Protein AF-A0A7C2D8J4-F1 (afdb_monomer_lite)

Secondary structure (DSSP, 8-state):
----THHHHHHHHHHHHHHHHHHHHTSPPP----EEEEPPTT--HHHHHHHHTS-HHHHHHHTHHHH-S-TT-PPTT-EEEE-

Sequence (83 aa):
MPPVEWMTALEERVSRLEERVAALEGRPTPPTAPRTYTVRPGDTLWAIGQRLGVDWRRLYEANRDTIGPDPDVIRPGQVLVVP

pLDDT: mean 73.77, std 14.27, range [47.69, 89.81]

Radius of gyration: 24.21 Å; chains: 1; bounding box: 21×52×68 Å

Foldseek 3Di:
DDDDPPVVVVVVVVVVVVVVVVVVVPPPPPPPPQDKDFAAVPDALPNVCVVVVHDSVVQCVQCCVQQDDDRRRDDGRGITGHD

Structure (mmCIF, N/CA/C/O backbone):
data_AF-A0A7C2D8J4-F1
#
_entry.id   AF-A0A7C2D8J4-F1
#
loop_
_atom_site.group_PDB
_atom_site.id
_atom_site.type_symbol
_atom_site.label_atom_id
_atom_site.label_alt_id
_atom_site.label_comp_id
_atom_site.label_asym_id
_atom_site.label_entity_id
_atom_site.label_seq_id
_atom_site.pdbx_PDB_ins_code
_atom_site.Cartn_x
_atom_site.Cartn_y
_atom_site.Cartn_z
_atom_site.occupancy
_atom_site.B_iso_or_equiv
_atom_site.auth_seq_id
_atom_site.auth_comp_id
_atom_site.auth_asym_id
_atom_site.auth_atom_id
_atom_site.pdbx_PDB_model_num
ATOM 1 N N . MET A 1 1 ? 4.378 39.476 55.677 1.00 51.22 1 MET A N 1
ATOM 2 C CA . MET A 1 1 ? 4.237 38.143 55.053 1.00 51.22 1 MET A CA 1
ATOM 3 C C . MET A 1 1 ? 3.100 38.227 54.049 1.00 51.22 1 MET A C 1
ATOM 5 O O . MET A 1 1 ? 1.987 38.481 54.491 1.00 51.22 1 MET A O 1
ATOM 9 N N . PRO A 1 2 ? 3.357 38.139 52.736 1.00 56.66 2 PRO A N 1
ATOM 10 C CA . PRO A 1 2 ? 2.283 38.050 51.749 1.00 56.66 2 PRO A CA 1
ATOM 11 C C . PRO A 1 2 ? 1.614 36.651 51.778 1.00 56.66 2 PRO A C 1
ATOM 13 O O . PRO A 1 2 ? 2.310 35.672 52.060 1.00 56.66 2 PRO A O 1
ATOM 16 N N . PRO A 1 3 ? 0.291 36.552 51.535 1.00 57.16 3 PRO A N 1
ATOM 17 C CA . PRO A 1 3 ? -0.496 35.319 51.649 1.00 57.16 3 PRO A CA 1
ATOM 18 C C . PRO A 1 3 ? -0.392 34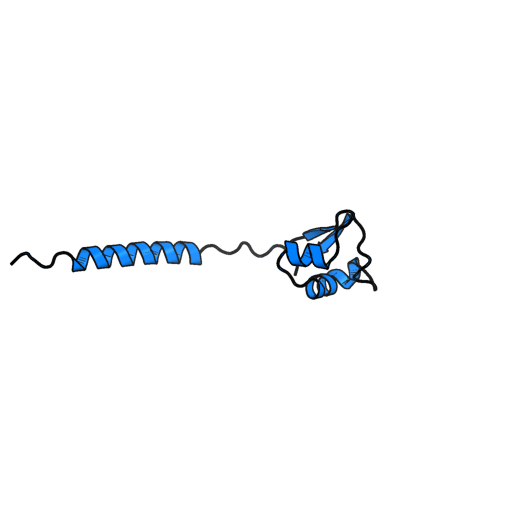.382 50.425 1.00 57.16 3 PRO A C 1
ATOM 20 O O . PRO A 1 3 ? -0.060 34.782 49.314 1.00 57.16 3 PRO A O 1
ATOM 23 N N . VAL A 1 4 ? -0.680 33.104 50.676 1.00 57.91 4 VAL A N 1
ATOM 24 C CA . VAL A 1 4 ? -0.444 31.872 49.886 1.00 57.91 4 VAL A CA 1
ATOM 25 C C . VAL A 1 4 ? -1.320 31.662 48.624 1.00 57.91 4 VAL A C 1
ATOM 27 O O . VAL A 1 4 ? -1.579 30.531 48.229 1.00 57.91 4 VAL A O 1
ATOM 30 N N . GLU A 1 5 ? -1.749 32.713 47.924 1.00 59.09 5 GLU A N 1
ATOM 31 C CA . GLU A 1 5 ? -2.708 32.605 46.794 1.00 59.09 5 GLU A CA 1
ATOM 32 C C . GLU A 1 5 ? -2.157 32.013 45.471 1.00 59.09 5 GLU A C 1
ATOM 34 O O . GLU A 1 5 ? -2.866 31.946 44.470 1.00 59.09 5 GLU A O 1
ATOM 39 N N . TRP A 1 6 ? -0.904 31.549 45.423 1.00 57.56 6 TRP A N 1
ATOM 40 C CA . TRP A 1 6 ? -0.319 30.954 44.209 1.00 57.56 6 TRP A CA 1
ATOM 41 C C . TRP A 1 6 ? -0.611 29.453 44.042 1.00 57.56 6 TRP A C 1
ATOM 43 O O . TRP A 1 6 ? -0.404 28.915 42.954 1.00 57.56 6 TRP A O 1
ATOM 53 N N . MET A 1 7 ? -1.096 28.775 45.085 1.00 52.94 7 MET A N 1
ATOM 54 C CA . MET A 1 7 ? -1.372 27.333 45.041 1.00 52.94 7 MET A CA 1
ATOM 55 C C . MET A 1 7 ? -2.690 27.029 44.306 1.00 52.94 7 MET A C 1
ATOM 57 O O . MET A 1 7 ? -2.699 26.192 43.407 1.00 52.94 7 MET A O 1
ATOM 61 N N . THR A 1 8 ? -3.746 27.814 44.544 1.00 60.50 8 THR A N 1
ATOM 62 C CA . THR A 1 8 ? -5.054 27.642 43.882 1.00 60.50 8 THR A CA 1
ATOM 63 C C . THR A 1 8 ? -5.005 27.949 42.380 1.00 60.50 8 THR A C 1
ATOM 65 O O . THR A 1 8 ? -5.560 27.218 41.562 1.00 60.50 8 THR A O 1
ATOM 68 N N . ALA A 1 9 ? -4.270 28.994 41.982 1.00 60.34 9 ALA A N 1
ATOM 69 C CA . ALA A 1 9 ? -4.133 29.371 40.573 1.00 60.34 9 ALA A CA 1
ATOM 70 C C . ALA A 1 9 ? -3.333 28.342 39.748 1.00 60.34 9 ALA A C 1
ATOM 72 O O . ALA A 1 9 ? -3.439 28.316 38.519 1.00 60.34 9 ALA A O 1
ATOM 73 N N . LEU A 1 10 ? -2.512 27.509 40.398 1.00 58.31 10 LEU A N 1
ATOM 74 C CA . LEU A 1 10 ? -1.784 26.423 39.744 1.00 58.31 10 LEU A CA 1
ATOM 75 C C . LEU A 1 10 ? -2.677 25.186 39.567 1.00 58.31 10 LEU A C 1
ATOM 77 O O . LEU A 1 10 ? -2.626 24.558 38.510 1.00 58.31 10 LEU A O 1
ATOM 81 N N . GLU A 1 11 ? -3.551 24.898 40.533 1.00 58.53 11 GLU A N 1
ATOM 82 C CA . GLU A 1 11 ? -4.530 23.805 40.454 1.00 58.53 11 GLU A CA 1
ATOM 83 C C . GLU A 1 11 ? -5.562 24.026 39.330 1.00 58.53 11 GLU A C 1
ATOM 85 O O . GLU A 1 11 ? -5.809 23.122 38.530 1.00 58.53 11 GLU A O 1
ATOM 90 N N . GLU A 1 12 ? -6.068 25.252 39.145 1.00 58.97 12 GLU A N 1
ATOM 91 C CA . GLU A 1 12 ? -6.976 25.576 38.025 1.00 58.97 12 GLU A CA 1
ATOM 92 C C . GLU A 1 12 ? -6.317 25.421 36.642 1.00 58.97 12 GLU A C 1
ATOM 94 O O . GLU A 1 12 ? -6.972 25.100 35.644 1.00 58.97 12 GLU A O 1
ATOM 99 N N . ARG A 1 13 ? -5.003 25.652 36.557 1.00 61.16 13 ARG A N 1
ATOM 100 C CA . ARG A 1 13 ? -4.247 25.558 35.298 1.00 61.16 13 ARG A CA 1
ATOM 101 C C . ARG A 1 13 ? -3.956 24.118 34.913 1.00 61.16 13 ARG A C 1
ATOM 103 O O . ARG A 1 13 ? -3.959 23.820 33.719 1.00 61.16 13 ARG A O 1
ATOM 110 N N . VAL A 1 14 ? -3.731 23.253 35.899 1.00 65.75 14 VAL A N 1
ATOM 111 C CA . VAL A 1 14 ? -3.620 21.806 35.688 1.00 65.75 14 VAL A CA 1
ATOM 112 C C . VAL A 1 14 ? -4.967 21.254 35.212 1.00 65.75 14 VAL A C 1
ATOM 114 O O . VAL A 1 14 ? -5.008 20.607 34.171 1.00 65.75 14 VAL A O 1
ATOM 117 N N . SER A 1 15 ? -6.080 21.649 35.839 1.00 58.66 15 SER A N 1
ATOM 118 C CA . SER A 1 15 ? -7.421 21.164 35.474 1.00 58.66 15 SER A CA 1
ATOM 119 C C . SER A 1 15 ? -7.855 21.563 34.049 1.00 58.66 15 SER A C 1
ATOM 121 O O . SER A 1 15 ? -8.354 20.741 33.280 1.00 58.66 15 SER A O 1
ATOM 123 N N . ARG A 1 16 ? -7.555 22.798 33.613 1.00 63.75 16 ARG A N 1
ATOM 124 C CA . ARG A 1 16 ? -7.815 23.243 32.226 1.00 63.75 16 ARG A CA 1
ATOM 125 C C . ARG A 1 16 ? -6.906 22.562 31.195 1.00 63.75 16 ARG A C 1
ATOM 127 O O . ARG A 1 16 ? -7.224 22.544 30.005 1.00 63.75 16 ARG A O 1
ATOM 134 N N . LEU A 1 17 ? -5.751 22.049 31.616 1.00 59.31 17 LEU A N 1
ATOM 135 C CA . LEU A 1 17 ? -4.856 21.296 30.743 1.00 59.31 17 LEU A CA 1
ATOM 136 C C . LEU A 1 17 ? -5.339 19.849 30.593 1.00 59.31 17 LEU A C 1
ATOM 138 O O . LEU A 1 17 ? -5.355 19.344 29.473 1.00 59.31 17 LEU A O 1
ATOM 142 N N . GLU A 1 18 ? -5.810 19.229 31.674 1.00 61.31 18 GLU A N 1
ATOM 143 C CA . GLU A 1 18 ? -6.377 17.875 31.664 1.00 61.31 18 GLU A CA 1
ATOM 144 C C . GLU A 1 18 ? -7.651 17.784 30.804 1.00 61.31 18 GLU A C 1
ATOM 146 O O . GLU A 1 18 ? -7.773 16.869 29.993 1.00 61.31 18 GLU A O 1
ATOM 151 N N . GLU A 1 19 ? -8.539 18.786 30.849 1.00 59.66 19 GLU A N 1
ATOM 152 C CA . GLU A 1 19 ? -9.741 18.836 29.992 1.00 59.66 19 GLU A CA 1
ATOM 153 C C . GLU A 1 19 ? -9.395 18.920 28.490 1.00 59.66 19 GLU A C 1
ATOM 155 O O . GLU A 1 19 ? -10.052 18.322 27.633 1.00 59.66 19 GLU A O 1
ATOM 160 N N . ARG A 1 20 ? -8.303 19.616 28.149 1.00 60.28 20 ARG A N 1
ATOM 161 C CA . ARG 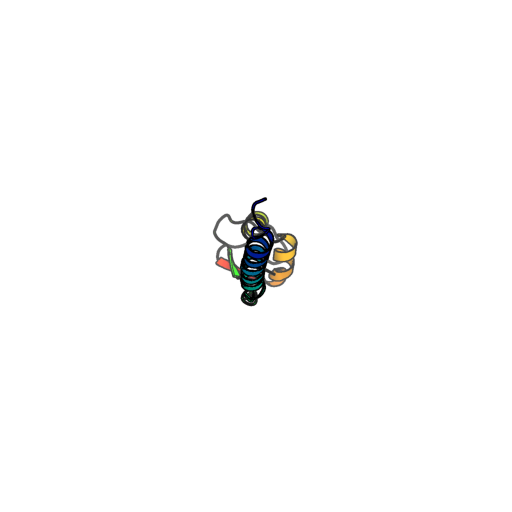A 1 20 ? -7.816 19.724 26.765 1.00 60.28 20 ARG A CA 1
ATOM 162 C C . ARG A 1 20 ? -7.127 18.453 26.283 1.00 60.28 20 ARG A C 1
ATOM 164 O O . ARG A 1 20 ? -7.166 18.182 25.084 1.00 60.28 20 ARG A O 1
ATOM 171 N N . VAL A 1 21 ? -6.506 17.697 27.185 1.00 62.81 21 VAL A N 1
ATOM 172 C CA . VAL A 1 21 ? -5.935 16.381 26.878 1.00 62.81 21 VAL A CA 1
ATOM 173 C C . VAL A 1 21 ? -7.066 15.376 26.638 1.00 62.81 21 VAL A C 1
ATOM 175 O O . VAL A 1 21 ? -7.082 14.750 25.580 1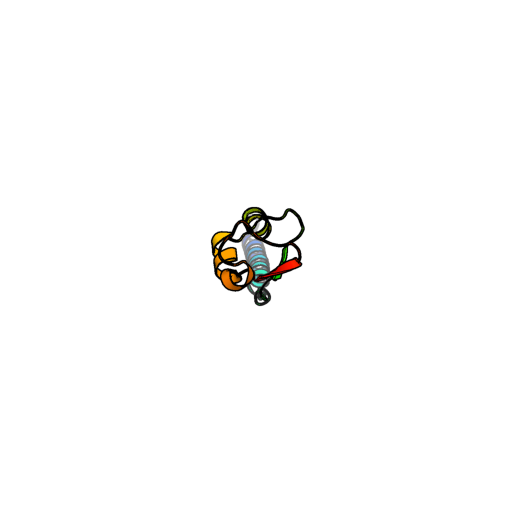.00 62.81 21 VAL A O 1
ATOM 178 N N . ALA A 1 22 ? -8.099 15.356 27.485 1.00 60.62 22 ALA A N 1
ATOM 179 C CA . ALA A 1 22 ? -9.277 14.504 27.298 1.00 60.62 22 ALA A CA 1
ATOM 180 C C . ALA A 1 22 ? -10.024 14.779 25.970 1.00 60.62 22 ALA A C 1
ATOM 182 O O . ALA A 1 22 ? -10.499 13.856 25.304 1.00 60.62 22 ALA A O 1
ATOM 183 N N . ALA A 1 23 ? -10.070 16.038 25.512 1.00 58.81 23 ALA A N 1
ATOM 184 C CA . ALA A 1 23 ? -10.648 16.403 24.212 1.00 58.81 23 ALA A CA 1
ATOM 185 C C . ALA A 1 23 ? -9.848 15.874 22.998 1.00 58.81 23 ALA A C 1
ATOM 187 O O . ALA A 1 23 ? -10.398 15.732 21.902 1.00 58.81 23 ALA A O 1
ATOM 188 N N . LEU A 1 24 ? -8.555 15.574 23.167 1.00 57.50 24 LEU A N 1
ATOM 189 C CA . LEU A 1 24 ? -7.744 14.907 22.144 1.00 57.50 24 LEU A CA 1
ATOM 190 C C . LEU A 1 24 ? -7.942 13.386 22.165 1.00 57.50 24 LEU A C 1
ATOM 192 O O . LEU A 1 24 ? -7.856 12.769 21.104 1.00 57.50 24 LEU A O 1
ATOM 196 N N . GLU A 1 25 ? -8.251 12.814 23.329 1.00 57.75 25 GLU A N 1
ATOM 197 C CA . GLU A 1 25 ? -8.456 11.374 23.549 1.00 57.75 25 GLU A CA 1
ATOM 198 C C . GLU A 1 25 ? -9.855 10.886 23.137 1.00 57.75 25 GLU A C 1
ATOM 200 O O . GLU A 1 25 ? -10.037 9.713 22.822 1.00 57.75 25 GLU A O 1
ATOM 205 N N . GLY A 1 26 ? -10.839 11.789 23.074 1.00 48.97 26 GLY A N 1
ATOM 206 C CA . GL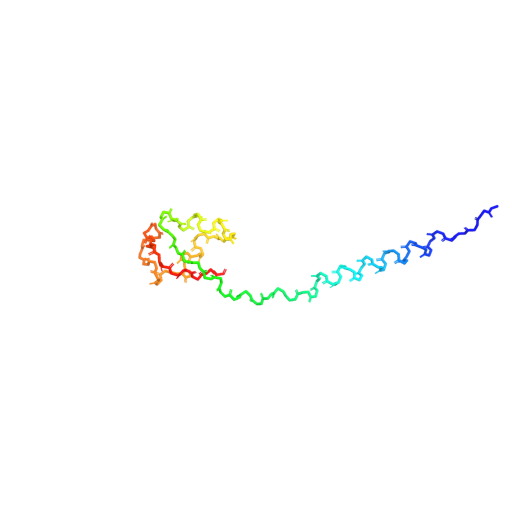Y A 1 26 ? -12.216 11.490 22.668 1.00 48.97 26 GLY A CA 1
ATOM 207 C C . GLY A 1 26 ? -12.516 11.660 21.177 1.00 48.97 26 GLY A C 1
ATOM 208 O O . GLY A 1 26 ? -13.666 11.483 20.774 1.00 48.97 26 GLY A O 1
ATOM 209 N N . ARG A 1 27 ? -11.536 12.019 20.335 1.00 51.41 27 ARG A N 1
ATOM 210 C CA . ARG A 1 27 ? -11.761 11.987 18.884 1.00 51.41 27 ARG A CA 1
ATOM 211 C C . ARG A 1 27 ? -11.745 10.523 18.459 1.00 51.41 27 ARG A C 1
ATOM 213 O O . ARG A 1 27 ? -10.661 9.941 18.483 1.00 51.41 27 ARG A O 1
ATOM 220 N N . PRO A 1 28 ? -12.880 9.924 18.043 1.00 49.44 28 PRO A N 1
ATOM 221 C CA . PRO A 1 28 ? -12.798 8.656 17.350 1.00 49.44 28 PRO A CA 1
ATOM 222 C C . PRO A 1 28 ? -11.869 8.913 16.169 1.00 49.44 28 PRO A C 1
ATOM 224 O O . PRO A 1 28 ? -12.154 9.769 15.325 1.00 49.44 28 PRO A O 1
ATOM 227 N N . THR A 1 29 ? -10.720 8.235 16.128 1.00 51.28 29 THR A N 1
ATOM 228 C CA . THR A 1 29 ? -10.062 8.016 14.848 1.00 51.28 29 THR A CA 1
ATOM 229 C C . THR A 1 29 ? -11.187 7.502 13.961 1.00 51.28 29 THR A C 1
ATOM 231 O O . THR A 1 29 ? -11.825 6.513 14.341 1.00 51.28 29 THR A O 1
ATOM 234 N N . PRO A 1 30 ? -11.567 8.228 12.887 1.00 55.47 30 PRO A N 1
ATOM 235 C CA . PRO A 1 30 ? -12.627 7.743 12.020 1.00 55.47 30 PRO A CA 1
ATOM 236 C C . PRO A 1 30 ? -12.251 6.298 11.715 1.00 55.47 30 PRO A C 1
ATOM 238 O O . PRO A 1 30 ? -11.055 6.070 11.477 1.00 55.47 30 PRO A O 1
ATOM 241 N N . PRO A 1 31 ? -13.190 5.333 11.837 1.00 47.69 31 PRO A N 1
ATOM 242 C CA . PRO A 1 31 ? -12.880 3.935 11.574 1.00 47.69 31 PRO A CA 1
ATOM 243 C C . PRO A 1 31 ? -12.075 3.950 10.293 1.00 47.69 31 PRO A C 1
ATOM 245 O O . PRO A 1 31 ? -12.513 4.621 9.354 1.00 47.69 31 PRO A O 1
ATOM 248 N N . THR A 1 32 ? -10.856 3.401 10.325 1.00 54.81 32 THR A N 1
ATOM 249 C CA . THR A 1 32 ? -9.948 3.404 9.181 1.00 54.81 32 THR A CA 1
ATOM 250 C C . THR A 1 32 ? -10.700 2.695 8.072 1.00 54.81 32 THR A C 1
ATOM 252 O O . THR A 1 32 ? -10.631 1.479 7.936 1.00 54.81 32 THR A O 1
ATOM 255 N N . ALA A 1 33 ? -11.514 3.446 7.330 1.00 53.34 33 ALA A N 1
ATOM 256 C CA . ALA A 1 33 ? -12.118 2.988 6.113 1.00 53.34 33 ALA A CA 1
ATOM 257 C C . ALA A 1 33 ? -10.921 2.492 5.317 1.00 53.34 33 ALA A C 1
ATOM 259 O O . ALA A 1 33 ? -9.909 3.211 5.311 1.00 53.34 33 ALA A O 1
ATOM 260 N N . PRO A 1 34 ? -10.985 1.271 4.759 1.00 57.59 34 PRO A N 1
ATOM 261 C CA . PRO A 1 34 ? -9.855 0.678 4.067 1.00 57.59 34 PRO A CA 1
ATOM 262 C C . PRO A 1 34 ? -9.308 1.737 3.121 1.00 57.59 34 PRO A C 1
ATOM 264 O O . PRO A 1 34 ? -9.993 2.161 2.184 1.00 57.59 34 PRO A O 1
ATOM 267 N N . ARG A 1 35 ? -8.129 2.276 3.453 1.00 75.44 35 ARG A N 1
ATOM 268 C CA . ARG A 1 35 ? -7.547 3.346 2.653 1.00 75.44 35 ARG A CA 1
ATOM 269 C C . ARG A 1 35 ? -7.198 2.651 1.359 1.00 75.44 35 ARG A C 1
ATOM 271 O O . ARG A 1 35 ? -6.444 1.693 1.365 1.00 75.44 35 ARG A O 1
ATOM 278 N N . THR A 1 36 ? -7.826 3.037 0.266 1.00 85.25 36 THR A N 1
ATOM 279 C CA . THR A 1 36 ? -7.513 2.444 -1.027 1.00 85.25 36 THR A CA 1
ATOM 280 C C . THR A 1 36 ? -6.530 3.352 -1.740 1.00 85.25 36 THR A C 1
ATOM 282 O O . THR A 1 36 ? -6.654 4.578 -1.710 1.00 85.25 36 THR A O 1
ATOM 285 N N . TYR A 1 37 ? -5.508 2.755 -2.338 1.00 86.81 37 TYR A N 1
ATOM 286 C CA . TYR A 1 37 ? -4.494 3.468 -3.091 1.00 86.81 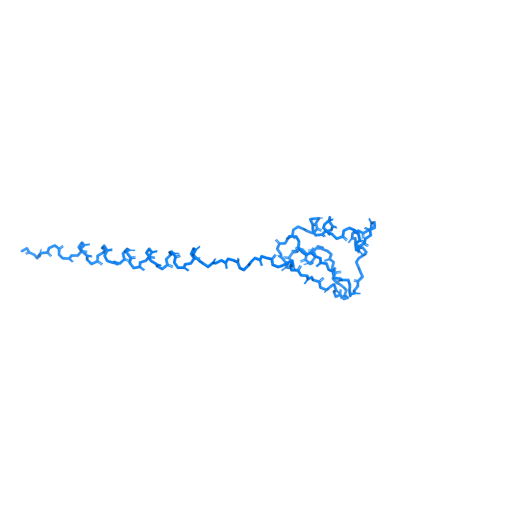37 TYR A CA 1
ATOM 287 C C . TYR A 1 37 ? -4.505 3.000 -4.538 1.00 86.81 37 TYR A C 1
ATOM 289 O O . TYR A 1 37 ? -4.260 1.828 -4.817 1.00 86.81 37 TYR A O 1
ATOM 297 N N . THR A 1 38 ? -4.764 3.921 -5.462 1.00 89.56 38 THR A N 1
ATOM 298 C CA . THR A 1 38 ? -4.627 3.639 -6.890 1.00 89.56 38 THR A CA 1
ATOM 299 C C . THR A 1 38 ? -3.167 3.783 -7.295 1.00 89.56 38 THR A C 1
ATOM 301 O O . THR A 1 38 ? -2.623 4.889 -7.262 1.00 89.56 38 THR A O 1
ATOM 304 N N . VAL A 1 39 ? -2.555 2.673 -7.703 1.00 89.81 39 VAL A N 1
ATOM 305 C CA . VAL A 1 39 ? -1.178 2.617 -8.206 1.00 89.81 39 VAL A CA 1
ATOM 306 C C . VAL A 1 39 ? -1.034 3.563 -9.391 1.00 89.81 39 VAL A C 1
ATOM 308 O O . VAL A 1 39 ? -1.811 3.493 -10.349 1.00 89.81 39 VAL A O 1
ATOM 311 N N . ARG A 1 40 ? -0.035 4.443 -9.353 1.00 84.75 40 ARG A N 1
ATOM 312 C CA . ARG A 1 40 ? 0.302 5.322 -10.473 1.00 84.75 40 ARG A CA 1
ATOM 313 C C . ARG A 1 40 ? 1.453 4.722 -11.284 1.00 84.75 40 ARG A C 1
ATOM 315 O O . ARG A 1 40 ? 2.194 3.875 -10.786 1.00 84.75 40 ARG A O 1
ATOM 322 N N . PRO A 1 41 ? 1.623 5.135 -12.550 1.00 84.44 41 PRO A N 1
ATOM 323 C CA . PRO A 1 41 ? 2.752 4.686 -13.356 1.00 84.44 41 PRO A CA 1
ATOM 324 C C . PRO A 1 41 ? 4.076 5.032 -12.666 1.00 84.44 41 PRO A C 1
ATOM 326 O O . PRO A 1 41 ? 4.317 6.196 -12.355 1.00 84.44 41 PRO A O 1
ATOM 329 N N . GLY A 1 42 ? 4.916 4.021 -12.434 1.00 82.44 42 GLY A N 1
ATOM 330 C CA . GLY A 1 42 ? 6.209 4.176 -11.763 1.00 82.44 42 GLY A CA 1
ATOM 331 C C . GLY A 1 42 ? 6.176 4.052 -10.236 1.00 82.44 42 GLY A C 1
ATOM 332 O O . GLY A 1 42 ? 7.237 4.118 -9.619 1.00 82.44 42 GLY A O 1
ATOM 333 N N . ASP A 1 43 ? 5.008 3.845 -9.620 1.00 84.81 43 ASP A N 1
ATOM 334 C CA . ASP A 1 43 ? 4.956 3.457 -8.210 1.00 84.81 43 ASP A CA 1
ATOM 335 C C . ASP A 1 43 ? 5.465 2.023 -8.016 1.00 84.81 43 ASP A C 1
ATOM 337 O O . ASP A 1 43 ? 5.341 1.163 -8.888 1.00 84.81 43 ASP A O 1
ATOM 341 N N . THR A 1 44 ? 5.990 1.756 -6.822 1.00 85.69 44 THR A N 1
ATOM 342 C CA . THR A 1 44 ? 6.350 0.415 -6.347 1.00 85.69 44 THR A CA 1
ATOM 343 C C . THR A 1 44 ? 5.661 0.151 -5.017 1.00 85.69 44 THR A C 1
ATOM 345 O O . THR A 1 44 ? 5.382 1.090 -4.268 1.00 85.69 44 THR A O 1
ATOM 348 N N . LEU A 1 45 ? 5.419 -1.117 -4.665 1.00 84.75 45 LEU A N 1
ATOM 349 C CA . LEU A 1 45 ? 4.837 -1.455 -3.357 1.00 84.75 45 LEU A CA 1
ATOM 350 C C . LEU A 1 45 ? 5.656 -0.886 -2.202 1.00 84.75 45 LEU A C 1
ATOM 352 O O . LEU A 1 45 ? 5.088 -0.446 -1.206 1.00 84.75 45 LEU A O 1
ATOM 356 N N . TRP A 1 46 ? 6.981 -0.853 -2.354 1.00 87.19 46 TRP A N 1
ATOM 357 C CA . TRP A 1 46 ? 7.879 -0.251 -1.379 1.00 87.19 46 TRP A CA 1
ATOM 358 C C . TRP A 1 46 ? 7.612 1.247 -1.201 1.00 87.19 46 TRP A C 1
ATOM 360 O O . TRP A 1 46 ? 7.425 1.695 -0.072 1.00 87.19 46 TRP A O 1
ATOM 370 N N . ALA A 1 47 ? 7.533 2.012 -2.296 1.00 86.69 47 ALA A N 1
ATOM 371 C CA . ALA A 1 47 ? 7.255 3.447 -2.246 1.00 86.69 47 ALA A CA 1
ATOM 372 C C . ALA A 1 47 ? 5.843 3.742 -1.714 1.00 86.69 47 ALA A C 1
ATOM 374 O O . ALA A 1 47 ? 5.670 4.644 -0.894 1.00 86.69 47 ALA A O 1
ATOM 375 N N . ILE A 1 48 ? 4.848 2.954 -2.131 1.00 85.62 48 ILE A N 1
ATOM 376 C CA . ILE A 1 48 ? 3.460 3.067 -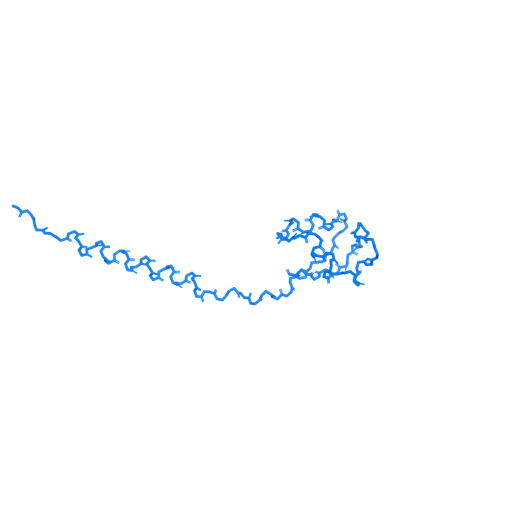1.670 1.00 85.62 48 ILE A CA 1
ATOM 377 C C . ILE A 1 48 ? 3.380 2.780 -0.168 1.00 85.62 48 ILE A C 1
ATOM 379 O O . ILE A 1 48 ? 2.836 3.592 0.578 1.00 85.62 48 ILE A O 1
ATOM 383 N N . GLY A 1 49 ? 3.972 1.675 0.291 1.00 86.50 49 GLY A N 1
ATOM 384 C CA . GLY A 1 49 ? 4.024 1.316 1.705 1.00 86.50 49 GLY A CA 1
ATOM 385 C C . GLY A 1 49 ? 4.671 2.414 2.545 1.00 86.50 49 GLY A C 1
ATOM 386 O O . GLY A 1 49 ? 4.070 2.895 3.503 1.00 86.50 49 GLY A O 1
ATOM 387 N N . GLN A 1 50 ? 5.832 2.919 2.120 1.00 85.69 50 GLN A N 1
ATOM 388 C CA . GLN A 1 50 ? 6.525 4.000 2.825 1.00 85.69 50 GLN A CA 1
ATOM 389 C C . GLN A 1 50 ? 5.698 5.287 2.897 1.00 85.69 50 GLN A C 1
ATOM 391 O O . GLN A 1 50 ? 5.624 5.930 3.941 1.00 85.69 50 GLN A O 1
ATOM 396 N N . ARG A 1 51 ? 5.043 5.650 1.792 1.00 82.19 51 ARG A N 1
ATOM 397 C CA . ARG A 1 51 ? 4.208 6.850 1.689 1.00 82.19 51 ARG A CA 1
ATOM 398 C C . ARG A 1 51 ? 2.946 6.759 2.549 1.00 82.19 51 ARG A C 1
ATOM 400 O O . ARG A 1 51 ? 2.437 7.783 2.997 1.00 82.19 51 ARG A O 1
ATOM 407 N N . LEU A 1 52 ? 2.442 5.549 2.761 1.00 84.12 52 LEU A N 1
ATOM 408 C CA . LEU A 1 52 ? 1.261 5.273 3.573 1.00 84.12 52 LEU A CA 1
ATOM 409 C C . LEU A 1 52 ? 1.596 4.921 5.028 1.00 84.12 52 LEU A C 1
ATOM 411 O O . LEU A 1 52 ? 0.684 4.841 5.848 1.00 84.12 52 LEU A O 1
ATOM 415 N N . GLY A 1 53 ? 2.879 4.740 5.352 1.00 84.69 53 GLY A N 1
ATOM 416 C CA . GLY A 1 53 ? 3.334 4.316 6.673 1.00 84.69 53 GLY A CA 1
ATOM 417 C C . GLY A 1 53 ? 3.001 2.858 6.995 1.00 84.69 53 GLY A C 1
ATOM 418 O O . GLY A 1 53 ? 2.848 2.525 8.166 1.00 84.69 53 GLY A O 1
ATOM 419 N N . VAL A 1 54 ? 2.864 2.001 5.979 1.00 85.75 54 VAL A N 1
ATOM 420 C CA . VAL A 1 54 ? 2.589 0.566 6.140 1.00 85.75 54 VAL A CA 1
ATOM 421 C C . VAL A 1 54 ? 3.707 -0.281 5.545 1.00 85.75 54 VAL A C 1
ATOM 423 O O . VAL A 1 54 ? 4.357 0.099 4.568 1.00 85.75 54 VAL A O 1
ATOM 426 N N . ASP A 1 55 ? 3.908 -1.474 6.097 1.00 88.88 55 ASP A N 1
ATOM 427 C CA . ASP A 1 55 ? 4.810 -2.451 5.503 1.00 88.88 55 ASP A CA 1
ATOM 428 C C . ASP A 1 55 ? 4.323 -2.858 4.112 1.00 88.88 55 ASP A C 1
ATOM 430 O O . ASP A 1 55 ? 3.227 -3.396 3.947 1.00 88.88 55 ASP A O 1
ATOM 434 N N . TRP A 1 56 ? 5.177 -2.680 3.104 1.00 87.12 56 TRP A N 1
ATOM 435 C CA . TRP A 1 56 ? 4.885 -3.107 1.734 1.00 87.12 56 TRP A CA 1
ATOM 436 C C . TRP A 1 56 ? 4.579 -4.609 1.643 1.00 87.12 56 TRP A C 1
ATOM 438 O O . TRP A 1 56 ? 3.813 -5.027 0.782 1.00 87.12 56 TRP A O 1
ATOM 448 N N . ARG A 1 57 ? 5.132 -5.422 2.558 1.00 89.75 57 ARG A N 1
ATOM 449 C CA . ARG A 1 57 ? 4.827 -6.856 2.675 1.00 89.75 57 ARG A CA 1
ATOM 450 C C . ARG A 1 57 ? 3.387 -7.093 3.116 1.00 89.75 57 ARG A C 1
ATOM 452 O O . ARG A 1 57 ? 2.694 -7.873 2.480 1.00 89.75 57 ARG A O 1
ATOM 459 N N . ARG A 1 58 ? 2.923 -6.367 4.140 1.00 88.69 58 ARG A N 1
ATOM 460 C CA . ARG A 1 58 ? 1.528 -6.417 4.607 1.00 88.69 58 ARG A CA 1
ATOM 461 C C . ARG A 1 58 ? 0.576 -5.920 3.526 1.00 88.69 58 ARG A C 1
ATOM 463 O O . ARG A 1 58 ? -0.464 -6.526 3.303 1.00 88.69 58 ARG A O 1
ATOM 470 N N . LEU A 1 59 ? 0.963 -4.850 2.830 1.00 87.88 59 LEU A N 1
ATOM 471 C CA . LEU A 1 59 ? 0.222 -4.324 1.688 1.00 87.88 59 LEU A CA 1
ATOM 472 C C . LEU A 1 59 ? 0.128 -5.360 0.558 1.00 87.88 59 LEU A C 1
ATOM 474 O O . LEU A 1 59 ? -0.949 -5.547 0.002 1.00 87.88 59 LEU A O 1
ATOM 478 N N . TYR A 1 60 ? 1.220 -6.060 0.243 1.00 88.88 60 TYR A N 1
ATOM 479 C CA . TYR A 1 60 ? 1.215 -7.152 -0.730 1.00 88.88 60 TYR A CA 1
ATOM 480 C C . TYR A 1 60 ? 0.320 -8.305 -0.282 1.00 88.88 60 TYR A C 1
ATOM 482 O O . TYR A 1 60 ? -0.506 -8.757 -1.060 1.00 88.88 60 TYR A O 1
ATOM 490 N N . GLU A 1 61 ? 0.440 -8.764 0.964 1.00 89.25 61 GLU A N 1
ATOM 491 C CA . GLU A 1 61 ? -0.375 -9.861 1.496 1.00 89.25 61 GLU A CA 1
ATOM 492 C C . GLU A 1 61 ? -1.871 -9.537 1.447 1.00 89.25 61 GLU A C 1
ATOM 494 O O . GLU A 1 61 ? -2.656 -10.373 1.008 1.00 89.25 61 GLU A O 1
ATOM 499 N N . ALA A 1 62 ? -2.254 -8.309 1.805 1.00 87.88 62 ALA A N 1
ATOM 500 C CA . ALA A 1 62 ? -3.636 -7.837 1.729 1.00 87.88 62 ALA A CA 1
ATOM 501 C C . ALA A 1 62 ? -4.168 -7.713 0.288 1.00 87.88 62 ALA A C 1
ATOM 503 O O . ALA A 1 62 ? -5.378 -7.669 0.086 1.00 87.88 62 ALA A O 1
ATOM 504 N N . ASN A 1 63 ? -3.281 -7.646 -0.710 1.00 89.75 63 ASN A N 1
ATOM 505 C CA . ASN A 1 63 ? -3.626 -7.437 -2.118 1.00 89.75 63 ASN A CA 1
ATOM 506 C C . ASN A 1 63 ? -3.066 -8.517 -3.040 1.00 89.75 63 ASN A C 1
ATOM 508 O O . ASN A 1 63 ? -2.963 -8.291 -4.246 1.00 89.75 63 ASN A O 1
ATOM 512 N N . ARG A 1 64 ? -2.693 -9.683 -2.508 1.00 88.06 64 ARG A N 1
ATOM 513 C CA . ARG A 1 64 ? -2.047 -10.742 -3.287 1.00 88.06 64 ARG A CA 1
ATOM 514 C C . ARG A 1 64 ? -2.952 -11.211 -4.426 1.00 88.06 64 ARG A C 1
ATOM 516 O O . ARG A 1 64 ? -2.463 -11.422 -5.530 1.00 88.06 64 ARG A O 1
ATOM 523 N N . ASP A 1 65 ? -4.259 -11.282 -4.186 1.00 86.44 65 ASP A N 1
ATOM 524 C CA . ASP A 1 65 ? -5.263 -11.593 -5.209 1.00 86.44 65 ASP A CA 1
ATOM 525 C C . ASP A 1 65 ? -5.329 -10.539 -6.330 1.00 86.44 65 ASP A C 1
ATOM 527 O O . ASP A 1 65 ? -5.587 -10.873 -7.484 1.00 86.44 65 ASP A O 1
ATOM 531 N N . THR A 1 66 ? -5.054 -9.269 -6.013 1.00 85.44 66 THR A N 1
ATOM 532 C CA . THR A 1 66 ? -5.060 -8.154 -6.976 1.00 85.44 66 THR A CA 1
ATOM 533 C C . THR A 1 66 ? -3.736 -8.030 -7.735 1.00 85.44 66 THR A C 1
ATOM 535 O O . THR A 1 66 ? -3.736 -7.710 -8.926 1.00 85.44 66 THR A O 1
ATOM 538 N N . ILE A 1 67 ? -2.607 -8.232 -7.050 1.00 85.94 67 ILE A N 1
ATOM 539 C CA . ILE A 1 67 ? -1.248 -8.029 -7.577 1.00 85.94 67 ILE A CA 1
ATOM 540 C C . ILE A 1 67 ? -0.768 -9.266 -8.346 1.00 85.94 67 ILE A C 1
ATOM 542 O O . ILE A 1 67 ? -0.172 -9.130 -9.411 1.00 85.94 67 ILE A O 1
ATOM 546 N N . GLY A 1 68 ? -1.087 -10.466 -7.859 1.00 83.81 68 GLY A N 1
ATOM 547 C CA . GLY A 1 68 ? -0.653 -11.729 -8.445 1.00 83.81 68 GLY A CA 1
ATOM 548 C C . GLY A 1 68 ? 0.626 -12.285 -7.802 1.00 83.81 68 GLY A C 1
ATOM 549 O O . GLY A 1 68 ? 0.929 -11.956 -6.656 1.00 83.81 68 GLY A O 1
ATOM 550 N N . PRO A 1 69 ? 1.356 -13.177 -8.501 1.00 81.94 69 PRO A N 1
ATOM 551 C CA . PRO A 1 69 ? 2.492 -13.910 -7.935 1.00 81.94 69 PRO A CA 1
ATOM 552 C C . PRO A 1 69 ? 3.729 -13.037 -7.684 1.00 81.94 69 PRO A C 1
ATOM 554 O O . PRO A 1 69 ? 4.543 -13.378 -6.823 1.00 81.94 69 PRO A O 1
ATOM 557 N N . ASP A 1 70 ? 3.853 -11.924 -8.410 1.00 80.75 70 ASP A N 1
ATOM 558 C CA . ASP A 1 70 ? 5.022 -11.052 -8.390 1.00 80.75 70 ASP A CA 1
ATOM 559 C C . ASP A 1 70 ? 4.705 -9.717 -7.688 1.00 80.75 70 ASP A C 1
ATOM 561 O O . ASP A 1 70 ? 3.998 -8.880 -8.253 1.00 80.75 70 ASP A O 1
ATOM 565 N N . PRO A 1 71 ? 5.244 -9.461 -6.480 1.00 77.50 71 PRO A N 1
ATOM 566 C CA . PRO A 1 71 ? 5.015 -8.211 -5.749 1.00 77.50 71 PRO A CA 1
ATOM 567 C C . PRO A 1 71 ? 5.636 -6.985 -6.438 1.00 77.50 71 PRO A C 1
ATOM 569 O O . PRO A 1 71 ? 5.159 -5.866 -6.267 1.00 77.50 71 PRO A O 1
ATOM 572 N N . ASP A 1 72 ? 6.689 -7.175 -7.232 1.00 79.56 72 ASP A N 1
ATOM 573 C CA . ASP A 1 72 ? 7.333 -6.094 -7.986 1.00 79.56 72 ASP A CA 1
ATOM 574 C C . ASP A 1 72 ? 6.562 -5.709 -9.259 1.00 79.56 72 ASP A C 1
ATOM 576 O O . ASP A 1 72 ? 6.779 -4.634 -9.820 1.00 79.56 72 ASP A O 1
ATOM 580 N N . VAL A 1 73 ? 5.625 -6.551 -9.709 1.00 80.56 73 VAL A N 1
ATOM 581 C CA . VAL A 1 73 ? 4.840 -6.329 -10.929 1.00 80.56 73 VAL A CA 1
ATOM 582 C C . VAL A 1 73 ? 3.475 -5.752 -10.562 1.00 80.56 73 VAL A C 1
ATOM 584 O O . VAL A 1 73 ? 2.432 -6.379 -10.738 1.00 80.56 73 VAL A O 1
ATOM 587 N N . ILE A 1 74 ? 3.470 -4.513 -10.068 1.00 83.88 74 ILE A N 1
ATOM 588 C CA . ILE A 1 74 ? 2.226 -3.748 -9.920 1.00 83.88 74 ILE A CA 1
ATOM 589 C C . ILE A 1 74 ? 1.906 -2.972 -11.194 1.00 83.88 74 ILE A C 1
ATOM 591 O O . ILE A 1 74 ? 2.781 -2.429 -11.871 1.00 83.88 74 ILE A O 1
ATOM 595 N N . ARG A 1 75 ? 0.622 -2.930 -11.541 1.00 84.69 75 ARG A N 1
ATOM 596 C CA . ARG A 1 75 ? 0.115 -2.258 -12.734 1.00 84.69 75 ARG A CA 1
ATOM 597 C C . ARG A 1 75 ? -0.520 -0.924 -12.354 1.00 84.69 75 ARG A C 1
ATOM 599 O O . ARG A 1 75 ? -1.342 -0.882 -11.436 1.00 84.69 75 ARG A O 1
ATOM 606 N N . PRO A 1 76 ? -0.213 0.162 -13.082 1.00 84.50 76 PRO A N 1
ATOM 607 C CA . PRO A 1 76 ? -0.902 1.426 -12.878 1.00 84.50 76 PRO A CA 1
ATOM 608 C C . PRO A 1 76 ? -2.411 1.257 -13.081 1.00 84.50 76 PRO A C 1
ATOM 610 O O . PRO A 1 76 ? -2.852 0.577 -14.006 1.00 84.50 76 PRO A O 1
ATOM 613 N N . GLY A 1 77 ? -3.197 1.870 -12.200 1.00 84.50 77 GLY A N 1
ATOM 614 C CA . GLY A 1 77 ? -4.651 1.728 -12.152 1.00 84.50 77 GLY A CA 1
ATOM 615 C C . GLY A 1 77 ? -5.155 0.621 -11.221 1.00 84.50 77 GLY A C 1
ATOM 616 O O . GLY A 1 77 ? -6.355 0.578 -10.957 1.00 84.50 77 GLY A O 1
ATOM 617 N N . GLN A 1 78 ? -4.283 -0.237 -10.674 1.00 87.31 78 GLN A N 1
ATOM 618 C CA . GLN A 1 78 ? -4.681 -1.171 -9.617 1.00 87.31 78 GLN A CA 1
ATOM 619 C C . GLN A 1 78 ? -5.076 -0.415 -8.352 1.00 87.31 78 GLN A C 1
ATOM 621 O O . GLN A 1 78 ? -4.388 0.514 -7.933 1.00 87.31 78 GLN A O 1
ATOM 626 N N . VAL A 1 79 ? -6.170 -0.841 -7.728 1.00 88.75 79 VAL A N 1
ATOM 627 C CA . VAL A 1 79 ? -6.615 -0.321 -6.437 1.00 88.75 79 VAL A CA 1
ATOM 628 C C . VAL A 1 79 ? -6.130 -1.277 -5.357 1.00 88.75 79 VAL A C 1
ATOM 630 O O . VAL A 1 79 ? -6.573 -2.421 -5.298 1.00 88.75 79 VAL A O 1
ATOM 633 N N . LEU A 1 80 ? -5.203 -0.810 -4.526 1.00 87.56 80 LEU A N 1
ATOM 634 C CA . LEU A 1 80 ? -4.657 -1.566 -3.405 1.00 87.56 80 LEU A CA 1
ATOM 635 C C . LEU A 1 80 ? -5.384 -1.186 -2.119 1.00 87.56 80 LEU A C 1
ATOM 637 O O . LEU A 1 80 ? -5.499 -0.006 -1.793 1.00 87.56 80 LEU A O 1
ATOM 641 N N . VAL A 1 81 ? -5.853 -2.182 -1.381 1.00 87.25 81 VAL A N 1
ATOM 642 C CA . VAL A 1 81 ? -6.413 -2.049 -0.040 1.00 87.25 81 VAL A CA 1
ATOM 643 C C . VAL A 1 81 ? -5.274 -1.932 0.958 1.00 87.25 81 VAL A C 1
ATOM 645 O O . VAL A 1 81 ? -4.465 -2.843 1.110 1.00 87.25 81 VAL A O 1
ATOM 648 N N . VAL A 1 82 ? -5.195 -0.805 1.644 1.00 83.12 82 VAL A N 1
ATOM 649 C CA . VAL A 1 82 ? -4.203 -0.583 2.690 1.00 83.12 82 VAL A CA 1
ATOM 650 C C . VAL A 1 82 ? -4.733 -1.216 3.980 1.00 83.12 82 VAL A C 1
ATOM 652 O O . VAL A 1 82 ? -5.827 -0.823 4.405 1.00 83.12 82 VAL A O 1
ATOM 655 N N . PRO A 1 83 ? -4.016 -2.207 4.547 1.00 74.56 83 PRO A N 1
ATOM 656 C CA . PRO A 1 83 ? -4.422 -2.902 5.765 1.00 74.56 83 PRO A CA 1
ATOM 657 C C . PRO A 1 83 ? -4.314 -2.029 7.021 1.00 74.56 83 PRO A C 1
ATOM 659 O O . PRO A 1 83 ? -3.589 -1.006 6.988 1.00 74.56 83 PRO A O 1
#